Protein AF-A0A3B9ALR1-F1 (afdb_monomer_lite)

Secondary structure (DSSP, 8-state):
-EEEEEEESSTTTTS---HHHHHHHHHHHHHHHHHHHHHHHHS-----SPPPHHHHHHT-EEEEEEETTTEEEEEEE--GGGT-TTPPPPGGGHHHHHHGGG--HHHHHHHHHHHHH-TTT--S---HHHHHHHHHGGGG--STT-EEEEE-TTSS--EEEETTHHHHHHHHHHHSPPPPP--

pLDDT: mean 86.21, std 11.39, range [39.28, 97.31]

Foldseek 3Di:
DKKKKFKPPDPCQFFDDDPVLVVLLLVLLLLLLQLLVCCLFPVGSDDDDDDDPLSVLQSDKDFPGIDHPGTMTMIDHDQCLVRVVPDHGDPVNVVSVVCRRRDGSNNSNQVLLVLLLCVVPNDSSDALSSLVSNLSSLVSDPDQSIKIWMDDPPPDPIDIDGNVSSVSSVVVSVVGDHDDDDD

Sequence (183 aa):
MEYEIKLSGTPFDDGSVDLDQLEVIAQHLHNIARGALQMRMFGSSYKRGRETEQIARALKIRLRGLSPGSTILHLECQPFRETLRNVQGSLFQQAILEKLPEETPVSLVMESFHDALNPEQSGELLDKYLLKDLQSFKKALVNEAQTIQFSNRGSLPDLQLRLSDFNRLKNIEEQTPNPQPVV

Radius of gyration: 16.26 Å; chains: 1; bounding box: 38×32×43 Å

Structure (mmCIF, N/CA/C/O backbone):
data_AF-A0A3B9ALR1-F1
#
_entry.id   AF-A0A3B9ALR1-F1
#
loop_
_atom_site.group_PDB
_atom_site.id
_atom_site.type_symbol
_atom_site.label_atom_id
_atom_site.label_alt_id
_atom_site.label_comp_id
_atom_site.label_asym_id
_atom_site.label_entity_id
_atom_site.label_seq_id
_atom_site.pdbx_PDB_ins_code
_atom_site.Cartn_x
_atom_site.Cartn_y
_atom_site.Cartn_z
_atom_site.occupancy
_atom_site.B_iso_or_equiv
_atom_site.auth_seq_id
_atom_site.auth_comp_id
_atom_site.auth_asym_id
_atom_site.auth_atom_id
_atom_site.pdbx_PDB_model_num
ATOM 1 N N . MET A 1 1 ? -5.159 -13.057 -6.418 1.00 91.19 1 MET A N 1
ATOM 2 C CA . MET A 1 1 ? -4.474 -13.201 -5.120 1.00 91.19 1 MET A CA 1
ATOM 3 C C . MET A 1 1 ? -5.291 -12.478 -4.072 1.00 91.19 1 MET A C 1
ATOM 5 O O . MET A 1 1 ? -5.927 -11.484 -4.413 1.00 91.19 1 MET A O 1
ATOM 9 N N . GLU A 1 2 ? -5.302 -12.998 -2.850 1.00 93.88 2 GLU A N 1
ATOM 10 C CA . GLU A 1 2 ? -6.130 -12.502 -1.748 1.00 93.88 2 GLU A CA 1
ATOM 11 C C . GLU A 1 2 ? -5.235 -11.937 -0.653 1.00 93.88 2 GLU A C 1
ATOM 13 O O . GLU A 1 2 ? -4.248 -12.561 -0.290 1.00 93.88 2 GLU A O 1
ATOM 18 N N . TYR A 1 3 ? -5.580 -10.767 -0.136 1.00 96.06 3 TYR A N 1
ATOM 19 C CA . TYR A 1 3 ? -4.840 -10.089 0.921 1.00 96.06 3 TYR A CA 1
ATOM 20 C C . TYR A 1 3 ? -5.812 -9.656 2.008 1.00 96.06 3 TYR A C 1
ATOM 22 O O . TYR A 1 3 ? -6.987 -9.413 1.736 1.00 96.06 3 TYR A O 1
ATOM 30 N N . GLU A 1 4 ? -5.312 -9.500 3.223 1.00 95.00 4 GLU A N 1
ATOM 31 C CA . GLU A 1 4 ? -6.080 -8.956 4.335 1.00 95.00 4 GLU A CA 1
ATOM 32 C C . GLU A 1 4 ? -5.394 -7.691 4.845 1.00 95.00 4 GLU A C 1
ATOM 34 O O . GLU A 1 4 ? -4.176 -7.664 5.032 1.00 95.00 4 GLU A O 1
ATOM 39 N N . ILE A 1 5 ? -6.183 -6.636 5.061 1.00 94.44 5 ILE A N 1
ATOM 40 C CA . ILE A 1 5 ? -5.761 -5.472 5.839 1.00 94.44 5 ILE A CA 1
ATOM 41 C C . ILE A 1 5 ? -6.545 -5.478 7.137 1.00 94.44 5 ILE A C 1
ATOM 43 O O . ILE A 1 5 ? -7.747 -5.224 7.142 1.00 94.44 5 ILE A O 1
ATOM 47 N N . LYS A 1 6 ? -5.861 -5.739 8.242 1.00 93.44 6 LYS A N 1
ATOM 48 C CA . LYS A 1 6 ? -6.431 -5.654 9.577 1.00 93.44 6 LYS A CA 1
ATOM 49 C C . LYS A 1 6 ? -6.171 -4.268 10.153 1.00 93.44 6 LYS A C 1
ATOM 51 O O . LYS A 1 6 ? -5.022 -3.857 10.314 1.00 93.44 6 LYS A O 1
ATOM 56 N N . LEU A 1 7 ? -7.245 -3.561 10.473 1.00 92.06 7 LEU A N 1
ATOM 57 C CA . LEU A 1 7 ? -7.225 -2.336 11.259 1.00 92.06 7 LEU A CA 1
ATOM 58 C C . LEU A 1 7 ? -7.470 -2.731 12.717 1.00 92.06 7 LEU A C 1
ATOM 60 O O . LEU A 1 7 ? -8.384 -3.498 13.006 1.00 92.06 7 LEU A O 1
ATOM 64 N N . SER A 1 8 ? -6.639 -2.255 13.639 1.00 90.69 8 SER A N 1
ATOM 65 C CA . SER A 1 8 ? -6.798 -2.531 15.075 1.00 90.69 8 SER A CA 1
ATOM 66 C C . SER A 1 8 ? -6.481 -1.288 15.887 1.00 90.69 8 SER A C 1
ATOM 68 O O . SER A 1 8 ? -5.698 -0.456 15.434 1.00 90.69 8 SER A O 1
ATOM 70 N N . GLY A 1 9 ? -7.070 -1.155 17.078 1.00 84.75 9 GLY A N 1
ATOM 71 C CA . GLY A 1 9 ? -6.924 0.050 17.909 1.00 84.75 9 GLY A CA 1
ATOM 72 C C . GLY A 1 9 ? -7.762 1.241 17.420 1.00 84.75 9 GLY A C 1
ATOM 73 O O . GLY A 1 9 ? -7.477 2.393 17.749 1.00 84.75 9 GLY A O 1
ATOM 74 N N . THR A 1 10 ? -8.791 0.978 16.610 1.00 74.38 10 THR A N 1
ATOM 75 C CA . THR A 1 10 ? -9.839 1.948 16.271 1.00 74.38 10 THR A CA 1
ATOM 76 C C . THR A 1 10 ? -10.929 1.948 17.355 1.00 74.38 10 THR A C 1
ATOM 78 O O . THR A 1 10 ? -11.114 0.942 18.041 1.00 74.38 10 THR A O 1
ATOM 81 N N . PRO A 1 11 ? -11.699 3.044 17.511 1.00 66.94 11 PRO A N 1
ATOM 82 C CA . PRO A 1 11 ? -12.899 3.044 18.357 1.00 66.94 11 PRO A CA 1
ATOM 83 C C . PRO A 1 11 ? -13.972 2.043 17.889 1.00 66.94 11 PRO A C 1
ATOM 85 O O . PRO A 1 11 ? -14.842 1.670 18.670 1.00 66.94 11 PRO A O 1
ATOM 88 N N . PHE A 1 12 ? -13.894 1.622 16.623 1.00 64.62 12 PHE A N 1
ATOM 89 C CA . PHE A 1 12 ? -14.837 0.752 15.922 1.00 64.62 12 PHE A CA 1
ATOM 90 C C . PHE A 1 12 ? -14.148 -0.546 15.484 1.00 64.62 12 PHE A C 1
ATOM 92 O O . PHE A 1 12 ? -14.078 -0.856 14.300 1.00 64.62 12 PHE A O 1
ATOM 99 N N . ASP A 1 13 ? -13.580 -1.296 16.431 1.00 72.75 13 ASP A N 1
ATOM 100 C CA . ASP A 1 13 ? -12.995 -2.619 16.151 1.00 72.75 13 ASP A CA 1
ATOM 101 C C . ASP A 1 13 ? -14.082 -3.715 16.075 1.00 72.75 13 ASP A C 1
ATOM 103 O O . ASP A 1 13 ? -13.951 -4.814 16.610 1.00 72.75 13 ASP A O 1
ATOM 107 N N . ASP A 1 14 ? -15.214 -3.379 15.458 1.00 80.44 14 ASP A N 1
ATOM 108 C CA . ASP A 1 14 ? -16.439 -4.179 15.388 1.00 80.44 14 ASP A CA 1
ATOM 109 C C . ASP A 1 14 ? -16.680 -4.783 13.993 1.00 80.44 14 ASP A C 1
ATOM 111 O O . ASP A 1 14 ? -17.697 -5.436 13.757 1.00 80.44 14 ASP A O 1
ATOM 115 N N . GLY A 1 15 ? -15.725 -4.610 13.074 1.00 81.88 15 GLY A N 1
ATOM 116 C CA . GLY A 1 15 ? -15.845 -5.031 11.679 1.00 81.88 15 GLY A CA 1
ATOM 117 C C . GLY A 1 15 ? -16.350 -3.939 10.735 1.00 81.88 15 GLY A C 1
ATOM 118 O O . GLY A 1 15 ? -16.482 -4.203 9.538 1.00 81.88 15 GLY A O 1
ATOM 119 N N . SER A 1 16 ? -16.622 -2.730 11.234 1.00 85.88 16 SER A N 1
ATOM 120 C CA . SER A 1 16 ? -16.966 -1.569 10.413 1.00 85.88 16 SER A CA 1
ATOM 121 C C . SER A 1 16 ? -15.743 -0.699 10.097 1.00 85.88 16 SER A C 1
ATOM 123 O O . SER A 1 16 ? -14.754 -0.672 10.831 1.00 85.88 16 SER A O 1
ATOM 125 N N . VAL A 1 17 ? -15.791 0.008 8.966 1.00 88.19 17 VAL A N 1
ATOM 126 C CA . VAL A 1 17 ? -14.781 0.997 8.572 1.00 88.19 17 VAL A CA 1
ATOM 127 C C . VAL A 1 17 ? -15.491 2.261 8.115 1.00 88.19 17 VAL A C 1
ATOM 129 O O . VAL A 1 17 ? -16.486 2.190 7.391 1.00 88.19 17 VAL A O 1
ATOM 132 N N . ASP A 1 18 ? -14.979 3.408 8.544 1.00 89.44 18 ASP A N 1
ATOM 133 C CA . ASP A 1 18 ? -15.445 4.694 8.047 1.00 89.44 18 ASP A CA 1
ATOM 134 C C . ASP A 1 18 ? -15.111 4.843 6.550 1.00 89.44 18 ASP A C 1
ATOM 136 O O . ASP A 1 18 ? -14.047 4.413 6.092 1.00 89.44 18 ASP A O 1
ATOM 140 N N . LEU A 1 19 ? -16.030 5.417 5.768 1.00 92.69 19 LEU A N 1
ATOM 141 C CA . LEU A 1 19 ? -15.852 5.526 4.318 1.00 92.69 19 LEU A CA 1
ATOM 142 C C . LEU A 1 19 ? -14.718 6.481 3.939 1.00 92.69 19 LEU A C 1
ATOM 144 O O . LEU A 1 19 ? -13.997 6.180 2.987 1.00 92.69 19 LEU A O 1
ATOM 148 N N . ASP A 1 20 ? -14.509 7.561 4.693 1.00 93.25 20 ASP A N 1
ATOM 149 C CA . ASP A 1 20 ? -13.407 8.494 4.448 1.00 93.25 20 ASP A CA 1
ATOM 150 C C . ASP A 1 20 ? -12.073 7.799 4.755 1.00 93.25 20 ASP A C 1
ATOM 152 O O . ASP A 1 20 ? -11.107 7.901 3.995 1.00 93.25 20 ASP A O 1
ATOM 156 N N . GLN A 1 21 ? -12.017 7.000 5.828 1.00 91.75 21 GLN A N 1
ATOM 157 C CA . GLN A 1 21 ? -10.837 6.181 6.122 1.00 91.75 21 GLN A CA 1
ATOM 158 C C . GLN A 1 21 ? -10.565 5.150 5.015 1.00 91.75 21 GLN A C 1
ATOM 160 O O . GLN A 1 21 ? -9.414 4.970 4.605 1.00 91.75 21 GLN A O 1
ATOM 165 N N . LEU A 1 22 ? -11.607 4.479 4.517 1.00 93.56 22 LEU A N 1
ATOM 166 C CA . LEU A 1 22 ? -11.486 3.517 3.424 1.00 93.56 22 LEU A CA 1
ATOM 167 C C . LEU A 1 22 ? -10.995 4.186 2.133 1.00 93.56 22 LEU A C 1
ATOM 169 O O . LEU A 1 22 ? -10.135 3.622 1.452 1.00 93.56 22 LEU A O 1
ATOM 173 N N . GLU A 1 23 ? -11.496 5.381 1.811 1.00 96.00 23 GLU A N 1
ATOM 174 C CA . GLU A 1 23 ? -11.036 6.178 0.671 1.00 96.00 23 GLU A CA 1
ATOM 175 C C . GLU A 1 23 ? -9.546 6.506 0.798 1.00 96.00 23 GLU A C 1
ATOM 177 O O . GLU A 1 23 ? -8.777 6.256 -0.134 1.00 96.00 23 GLU A O 1
ATOM 182 N N . VAL A 1 24 ? -9.114 6.998 1.963 1.00 96.06 24 VAL A N 1
ATOM 183 C CA . VAL A 1 24 ? -7.707 7.330 2.232 1.00 96.06 24 VAL A CA 1
ATOM 184 C C . VAL A 1 24 ? -6.813 6.101 2.057 1.00 96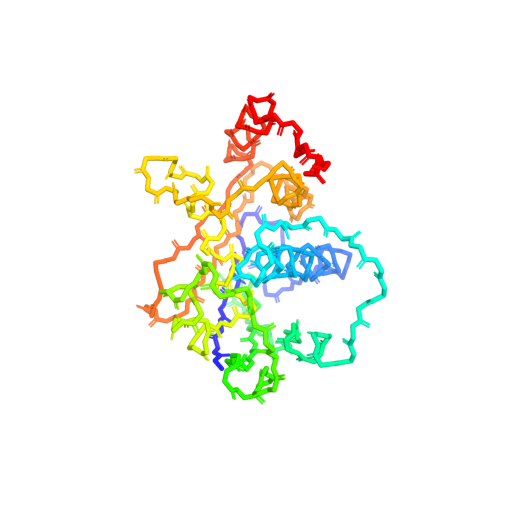.06 24 VAL A C 1
ATOM 186 O O . VAL A 1 24 ? -5.792 6.179 1.367 1.00 96.06 24 VAL A O 1
ATOM 189 N N . ILE A 1 25 ? -7.204 4.952 2.622 1.00 96.00 25 ILE A N 1
ATOM 190 C CA . ILE A 1 25 ? -6.476 3.687 2.446 1.00 96.00 25 ILE A CA 1
ATOM 191 C C . ILE A 1 25 ? -6.393 3.342 0.956 1.00 96.00 25 ILE A C 1
ATOM 193 O O . ILE A 1 25 ? -5.295 3.171 0.426 1.00 96.00 25 ILE A O 1
ATOM 197 N N . ALA A 1 26 ? -7.528 3.284 0.257 1.00 96.69 26 ALA A N 1
ATOM 198 C CA . ALA A 1 26 ? -7.582 2.900 -1.151 1.00 96.69 26 ALA A CA 1
ATOM 199 C C . ALA A 1 26 ? -6.722 3.816 -2.038 1.00 96.69 26 ALA A C 1
ATOM 201 O O . ALA A 1 26 ? -5.957 3.335 -2.881 1.00 96.69 26 ALA A O 1
ATOM 202 N N . GLN A 1 27 ? -6.798 5.128 -1.815 1.00 96.50 27 GLN A N 1
ATOM 203 C CA . GLN A 1 27 ? -6.062 6.124 -2.582 1.00 96.50 27 GLN A CA 1
ATOM 204 C C . GLN A 1 27 ? -4.549 5.997 -2.384 1.00 96.50 27 GLN A C 1
ATOM 206 O O . GLN A 1 27 ? -3.793 6.064 -3.361 1.00 96.50 27 GLN A O 1
ATOM 211 N N . HIS A 1 28 ? -4.086 5.803 -1.146 1.00 96.88 28 HIS A N 1
ATOM 212 C CA . HIS A 1 28 ? -2.657 5.658 -0.886 1.00 96.88 28 HIS A CA 1
ATOM 213 C C . HIS A 1 28 ? -2.112 4.302 -1.344 1.00 96.88 28 HIS A C 1
ATOM 215 O O . HIS A 1 28 ? -1.026 4.281 -1.919 1.00 96.88 28 HIS A O 1
ATOM 221 N N . LEU A 1 29 ? -2.866 3.203 -1.203 1.00 97.31 29 LEU A N 1
ATOM 222 C CA . LEU A 1 29 ? -2.477 1.907 -1.777 1.00 97.31 29 LEU A CA 1
ATOM 223 C C . LEU A 1 29 ? -2.261 2.009 -3.284 1.00 97.31 29 LEU A C 1
ATOM 225 O O . LEU A 1 29 ? -1.234 1.565 -3.791 1.00 97.31 29 LEU A O 1
ATOM 229 N N . HIS A 1 30 ? -3.200 2.637 -3.994 1.00 96.31 30 HIS A N 1
ATOM 230 C CA . HIS A 1 30 ? -3.080 2.829 -5.433 1.00 96.31 30 HIS A CA 1
ATOM 231 C C . HIS A 1 30 ? -1.848 3.674 -5.797 1.00 96.31 30 HIS A C 1
ATOM 233 O O . HIS A 1 30 ? -1.089 3.300 -6.690 1.00 96.31 30 HIS A O 1
ATOM 239 N N . ASN A 1 31 ? -1.614 4.785 -5.089 1.00 95.81 31 ASN A N 1
ATOM 240 C CA . ASN A 1 31 ? -0.474 5.668 -5.353 1.00 95.81 31 ASN A CA 1
ATOM 241 C C . ASN A 1 31 ? 0.871 4.969 -5.129 1.00 95.81 31 ASN A C 1
ATOM 243 O O . ASN A 1 31 ? 1.743 5.051 -5.993 1.00 95.81 31 ASN A O 1
ATOM 247 N N . ILE A 1 32 ? 1.013 4.247 -4.016 1.00 97.19 32 ILE A N 1
ATOM 248 C CA . ILE A 1 32 ? 2.235 3.509 -3.683 1.00 97.19 32 ILE A CA 1
ATOM 249 C C . ILE A 1 32 ? 2.457 2.378 -4.688 1.00 97.19 32 ILE A C 1
ATOM 251 O O . ILE A 1 32 ? 3.535 2.294 -5.267 1.00 97.19 32 ILE A O 1
ATOM 255 N N . ALA A 1 33 ? 1.436 1.555 -4.958 1.00 96.56 33 ALA A N 1
ATOM 256 C CA . ALA A 1 33 ? 1.531 0.464 -5.928 1.00 96.56 33 ALA A CA 1
ATOM 257 C C . ALA A 1 33 ? 1.958 0.976 -7.310 1.00 96.56 33 ALA A C 1
ATOM 259 O O . ALA A 1 33 ? 2.808 0.385 -7.975 1.00 96.56 33 ALA A O 1
ATOM 260 N N . ARG A 1 34 ? 1.399 2.114 -7.732 1.00 94.38 34 ARG A N 1
ATOM 261 C CA . ARG A 1 34 ? 1.763 2.768 -8.987 1.00 94.38 34 ARG A CA 1
ATOM 262 C C . ARG A 1 34 ? 3.208 3.251 -8.991 1.00 94.38 34 ARG A C 1
ATOM 264 O O . ARG A 1 34 ? 3.914 2.993 -9.962 1.00 94.38 34 ARG A O 1
ATOM 271 N N . GLY A 1 35 ? 3.631 3.963 -7.947 1.00 94.00 35 GLY A N 1
ATOM 272 C CA . GLY A 1 35 ? 4.998 4.465 -7.827 1.00 94.00 35 GLY A CA 1
ATOM 273 C C . GLY A 1 35 ? 6.016 3.324 -7.829 1.00 94.00 35 GLY A C 1
ATOM 274 O O . GLY A 1 35 ? 6.979 3.360 -8.589 1.00 94.00 35 GLY A O 1
ATOM 275 N N . ALA A 1 36 ? 5.745 2.265 -7.068 1.00 94.19 36 ALA A N 1
ATOM 276 C CA . ALA A 1 36 ? 6.562 1.058 -7.012 1.00 94.19 36 ALA A CA 1
ATOM 277 C C . ALA A 1 36 ? 6.643 0.329 -8.365 1.00 94.19 36 ALA A C 1
ATOM 279 O O . ALA A 1 36 ? 7.721 -0.122 -8.759 1.00 94.19 36 ALA A O 1
ATOM 280 N N . LEU A 1 37 ? 5.531 0.253 -9.105 1.00 92.75 37 LEU A N 1
ATOM 281 C CA . LEU A 1 37 ? 5.502 -0.328 -10.449 1.00 92.75 37 LEU A CA 1
ATOM 282 C C . LEU A 1 37 ? 6.332 0.504 -11.436 1.00 92.75 37 LEU A C 1
ATOM 284 O O . LEU A 1 37 ? 7.124 -0.044 -12.198 1.00 92.75 37 LEU A O 1
ATOM 288 N N . GLN A 1 38 ? 6.183 1.832 -11.411 1.00 89.94 38 GLN A N 1
ATOM 289 C CA . GLN A 1 38 ? 6.976 2.735 -12.251 1.00 89.94 38 GLN A CA 1
ATOM 290 C C . GLN A 1 38 ? 8.468 2.620 -11.941 1.00 89.94 38 GLN A C 1
ATOM 292 O O . GLN A 1 38 ? 9.280 2.559 -12.862 1.00 89.94 38 GLN A O 1
ATOM 297 N N . MET A 1 39 ? 8.816 2.499 -10.662 1.00 89.19 39 MET A N 1
ATOM 298 C CA . MET A 1 39 ? 10.191 2.337 -10.214 1.00 89.19 39 MET A CA 1
ATOM 299 C C . MET A 1 39 ? 10.827 1.051 -10.772 1.00 89.19 39 MET A C 1
ATOM 301 O O . MET A 1 39 ? 11.910 1.114 -11.352 1.00 89.19 39 MET A O 1
ATOM 305 N N . ARG A 1 40 ? 10.103 -0.079 -10.724 1.00 87.50 40 ARG A N 1
ATOM 306 C CA . ARG A 1 40 ? 10.518 -1.380 -11.298 1.00 87.50 40 ARG A CA 1
ATOM 307 C C . ARG A 1 40 ? 10.553 -1.417 -12.829 1.00 87.50 40 ARG A C 1
ATOM 309 O O . ARG A 1 40 ? 11.252 -2.231 -13.419 1.00 87.50 40 ARG A O 1
ATOM 316 N N . MET A 1 41 ? 9.749 -0.595 -13.498 1.00 84.81 41 MET A N 1
ATOM 317 C CA . MET A 1 41 ? 9.693 -0.591 -14.962 1.00 84.81 41 MET A CA 1
ATOM 318 C C . MET A 1 41 ? 10.657 0.410 -15.598 1.00 84.81 41 MET A C 1
ATOM 320 O O . MET A 1 41 ? 11.189 0.149 -16.677 1.00 84.81 41 MET A O 1
ATOM 324 N N . PHE A 1 42 ? 10.850 1.564 -14.962 1.00 84.19 42 PHE A N 1
ATOM 325 C CA . PHE A 1 42 ? 11.482 2.735 -15.570 1.00 84.19 42 PHE A CA 1
ATOM 326 C C . PHE A 1 42 ? 12.612 3.338 -14.735 1.00 84.19 42 PHE A C 1
ATOM 328 O O . PHE A 1 42 ? 13.257 4.273 -15.201 1.00 84.19 42 PHE A O 1
ATOM 335 N N . GLY A 1 43 ? 12.866 2.843 -13.521 1.00 85.38 43 GLY A N 1
ATOM 336 C CA . GLY A 1 43 ? 13.917 3.392 -12.664 1.00 85.38 43 GLY A CA 1
ATOM 337 C C . GLY A 1 43 ? 13.556 4.714 -11.978 1.00 85.38 43 GLY A C 1
ATOM 338 O O . GLY A 1 43 ? 14.432 5.362 -11.418 1.00 85.38 43 GLY A O 1
ATOM 339 N N . SER A 1 44 ? 12.291 5.138 -12.019 1.00 86.69 44 SER A N 1
ATOM 340 C CA . SER A 1 44 ? 11.788 6.250 -11.207 1.00 86.69 44 SER A CA 1
ATOM 341 C C . SER A 1 44 ? 10.304 6.063 -10.911 1.00 86.69 44 SER A C 1
ATOM 343 O O . SER A 1 44 ? 9.544 5.650 -11.786 1.00 86.69 44 SER A O 1
ATOM 345 N N . SER A 1 45 ? 9.879 6.418 -9.698 1.00 89.00 45 SER A N 1
ATOM 346 C CA . SER A 1 45 ? 8.463 6.490 -9.324 1.00 89.00 45 SER A CA 1
ATOM 347 C C . SER A 1 45 ? 7.805 7.815 -9.743 1.00 89.00 45 SER A C 1
ATOM 349 O O . SER A 1 45 ? 6.614 8.046 -9.506 1.00 89.00 45 SER A O 1
ATOM 351 N N . TYR A 1 46 ? 8.580 8.715 -10.363 1.00 83.19 46 TYR A N 1
ATOM 352 C CA . TYR A 1 46 ? 8.085 10.002 -10.813 1.00 83.19 46 TYR A CA 1
ATOM 353 C C . TYR A 1 46 ? 7.032 9.853 -11.916 1.00 83.19 46 TYR A C 1
ATOM 355 O O . TYR A 1 46 ? 7.236 9.257 -12.977 1.00 83.19 46 TYR A O 1
ATOM 363 N N . LYS A 1 47 ? 5.894 10.504 -11.680 1.00 73.31 47 LYS A N 1
ATOM 364 C CA . LYS A 1 47 ? 4.722 10.479 -12.550 1.00 73.31 47 LYS A CA 1
ATOM 365 C C . LYS A 1 47 ? 4.939 11.433 -13.727 1.00 73.31 47 LYS A C 1
ATOM 367 O O . LYS A 1 47 ? 4.799 12.644 -13.573 1.00 73.31 47 LYS A O 1
ATOM 372 N N . ARG A 1 48 ? 5.211 10.905 -14.925 1.00 65.62 48 ARG A N 1
ATOM 373 C CA . ARG A 1 48 ? 5.188 11.694 -16.169 1.00 65.62 48 ARG A CA 1
ATOM 374 C C . ARG A 1 48 ? 4.057 11.224 -17.087 1.00 65.62 48 ARG A C 1
ATOM 376 O O . ARG A 1 48 ? 4.015 10.066 -17.484 1.00 65.62 48 ARG A O 1
ATOM 383 N N . GLY A 1 49 ? 3.154 12.138 -17.441 1.00 72.50 49 GLY A N 1
ATOM 384 C CA . GLY A 1 49 ? 2.066 11.879 -18.390 1.00 72.50 49 GLY A CA 1
ATOM 385 C C . GLY A 1 49 ? 0.848 11.142 -17.815 1.00 72.50 49 GLY A C 1
ATOM 386 O O . GLY A 1 49 ? 0.733 10.906 -16.610 1.00 72.50 49 GLY A O 1
ATOM 387 N N . ARG A 1 50 ? -0.103 10.822 -18.702 1.00 75.56 50 ARG A N 1
ATOM 388 C CA . ARG A 1 50 ? -1.353 10.131 -18.356 1.00 75.56 50 ARG A CA 1
ATOM 389 C C . ARG A 1 50 ? -1.103 8.635 -18.188 1.00 75.56 50 ARG A C 1
ATOM 391 O O . ARG A 1 50 ? -0.362 8.028 -18.952 1.00 75.56 50 ARG A O 1
ATOM 398 N N . GLU A 1 51 ? -1.768 8.046 -17.204 1.00 81.81 51 GLU A N 1
ATOM 399 C CA . GLU A 1 51 ? -1.791 6.597 -17.024 1.00 81.81 51 GLU A CA 1
ATOM 400 C C . GLU A 1 51 ? -2.442 5.906 -18.224 1.00 81.81 51 GLU A C 1
ATOM 402 O O . GLU A 1 51 ? -3.517 6.314 -18.673 1.00 81.81 51 GLU A O 1
ATOM 407 N N . THR A 1 52 ? -1.800 4.860 -18.741 1.00 85.62 52 THR A N 1
ATOM 408 C CA . THR A 1 52 ? -2.404 4.032 -19.785 1.00 85.62 52 THR A CA 1
ATOM 409 C C . THR A 1 52 ? -3.473 3.130 -19.177 1.00 85.62 52 THR A C 1
ATOM 411 O O . THR A 1 52 ? -3.391 2.737 -18.013 1.00 85.62 52 THR A O 1
ATOM 414 N N . GLU A 1 53 ? -4.471 2.747 -19.973 1.00 86.38 53 GLU A N 1
ATOM 415 C CA . GLU A 1 53 ? -5.528 1.838 -19.517 1.00 86.38 53 GLU A CA 1
ATOM 416 C C . GLU A 1 53 ? -4.965 0.496 -19.021 1.00 86.38 53 GLU A C 1
ATOM 418 O O . GLU A 1 53 ? -5.478 -0.086 -18.066 1.00 86.38 53 GLU A O 1
ATOM 423 N N . GLN A 1 54 ? -3.870 0.026 -19.624 1.00 86.38 54 GLN A N 1
ATOM 424 C CA . GLN A 1 54 ? -3.205 -1.207 -19.218 1.00 86.38 54 GLN A CA 1
ATOM 425 C C . GLN A 1 54 ? -2.595 -1.105 -17.814 1.00 86.38 54 GLN A C 1
ATOM 427 O O . GLN A 1 54 ? -2.813 -2.002 -17.001 1.00 86.38 54 GLN A O 1
ATOM 432 N N . ILE A 1 55 ? -1.893 -0.009 -17.507 1.00 88.50 55 ILE A N 1
ATOM 433 C CA . ILE A 1 55 ? -1.336 0.235 -16.167 1.00 88.50 55 ILE A CA 1
ATOM 434 C C . ILE A 1 55 ? -2.470 0.410 -15.150 1.00 88.50 55 ILE A C 1
ATOM 436 O O . ILE A 1 55 ? -2.472 -0.258 -14.117 1.00 88.50 55 ILE A O 1
ATOM 440 N N . ALA A 1 56 ? -3.500 1.190 -15.491 1.00 90.50 56 ALA A N 1
ATOM 441 C CA . ALA A 1 56 ? -4.673 1.363 -14.636 1.00 90.50 56 ALA A CA 1
ATOM 442 C C . ALA A 1 56 ? -5.383 0.029 -14.346 1.00 90.50 56 ALA A C 1
ATOM 444 O O . ALA A 1 56 ? -5.844 -0.212 -13.232 1.00 90.50 56 ALA A O 1
ATOM 445 N N . ARG A 1 57 ? -5.468 -0.871 -15.336 1.00 91.38 57 ARG A N 1
ATOM 446 C CA . ARG A 1 57 ? -6.021 -2.222 -15.166 1.00 91.38 57 ARG A CA 1
ATOM 447 C C . ARG A 1 57 ? -5.140 -3.092 -14.273 1.00 91.38 57 ARG A C 1
ATOM 449 O O . ARG A 1 57 ? -5.687 -3.833 -13.458 1.00 91.38 57 ARG A O 1
ATOM 456 N N . ALA A 1 58 ? -3.824 -3.019 -14.440 1.00 92.62 58 ALA A N 1
ATOM 457 C CA . ALA A 1 58 ? -2.866 -3.775 -13.646 1.00 92.62 58 ALA A CA 1
ATOM 458 C C . ALA A 1 58 ? -2.887 -3.381 -12.169 1.00 92.62 58 ALA A C 1
ATOM 460 O O . ALA A 1 58 ? -2.768 -4.245 -11.311 1.00 92.62 58 ALA A O 1
ATOM 461 N N . LEU A 1 59 ? -3.133 -2.105 -11.873 1.00 95.06 59 LEU A N 1
ATOM 462 C CA . LEU A 1 59 ? -3.183 -1.558 -10.516 1.00 95.06 59 LEU A CA 1
ATOM 463 C C . LEU A 1 59 ? -4.552 -1.698 -9.828 1.00 95.06 59 LEU A C 1
ATOM 465 O O . LEU A 1 59 ? -4.770 -1.114 -8.765 1.00 95.06 59 LEU A O 1
ATOM 469 N N . LYS A 1 60 ? -5.496 -2.455 -10.406 1.00 95.88 60 LYS A N 1
ATOM 470 C CA . LYS A 1 60 ? -6.814 -2.666 -9.791 1.00 95.88 60 LYS A CA 1
ATOM 471 C C . LYS A 1 60 ? -6.709 -3.552 -8.550 1.00 95.88 60 LYS A C 1
ATOM 473 O O . LYS A 1 60 ? -6.365 -4.730 -8.640 1.00 95.88 60 LYS A O 1
ATOM 478 N N . ILE A 1 61 ? -7.128 -2.992 -7.420 1.00 97.00 61 ILE A N 1
ATOM 479 C CA . ILE A 1 61 ? -7.338 -3.681 -6.145 1.00 97.00 61 ILE A CA 1
ATOM 480 C C . ILE A 1 61 ? -8.836 -3.612 -5.835 1.00 97.00 61 ILE A C 1
ATOM 482 O O . ILE A 1 61 ? -9.457 -2.562 -5.999 1.00 97.00 61 ILE A O 1
ATOM 486 N N . ARG A 1 62 ? -9.440 -4.734 -5.444 1.00 96.25 62 ARG A N 1
ATOM 487 C CA . ARG A 1 62 ? -10.873 -4.834 -5.142 1.00 96.25 62 ARG A CA 1
ATOM 488 C C . ARG A 1 62 ? -11.077 -5.186 -3.680 1.00 96.25 62 ARG A C 1
ATOM 490 O O . ARG A 1 62 ? -10.487 -6.149 -3.208 1.00 96.25 62 ARG A O 1
ATOM 497 N N . LEU A 1 63 ? -11.963 -4.465 -3.002 1.00 95.31 63 LEU A N 1
ATOM 498 C CA . LEU A 1 63 ? -12.495 -4.881 -1.708 1.00 95.31 63 LEU A CA 1
ATOM 499 C C . LEU A 1 63 ? -13.551 -5.973 -1.937 1.00 95.31 63 LEU A C 1
ATOM 501 O O . LEU A 1 63 ? -14.531 -5.753 -2.649 1.00 95.31 63 LEU A O 1
ATOM 505 N N . ARG A 1 64 ? -13.332 -7.158 -1.371 1.00 94.06 64 ARG A N 1
ATOM 506 C CA . ARG A 1 64 ? -14.234 -8.316 -1.448 1.00 94.06 64 ARG A CA 1
ATOM 507 C C . ARG A 1 64 ? -15.215 -8.388 -0.293 1.00 94.06 64 ARG A C 1
ATOM 509 O O . ARG A 1 64 ? -16.328 -8.866 -0.489 1.00 94.06 64 ARG A O 1
ATOM 516 N N . GLY A 1 65 ? -14.815 -7.923 0.882 1.00 91.00 65 GLY A N 1
ATOM 517 C CA . GLY A 1 65 ? -15.660 -7.978 2.061 1.00 91.00 65 GLY A CA 1
ATOM 518 C C . GLY A 1 65 ? -14.982 -7.428 3.303 1.00 91.00 65 GLY A C 1
ATOM 519 O O . GLY A 1 65 ? -13.818 -7.025 3.276 1.00 91.00 65 GLY A O 1
ATOM 520 N N . LEU A 1 66 ? -15.752 -7.446 4.384 1.00 90.56 66 LEU A N 1
ATOM 521 C CA . LEU A 1 66 ? -15.372 -7.033 5.728 1.00 90.56 66 LEU A CA 1
ATOM 522 C C . LE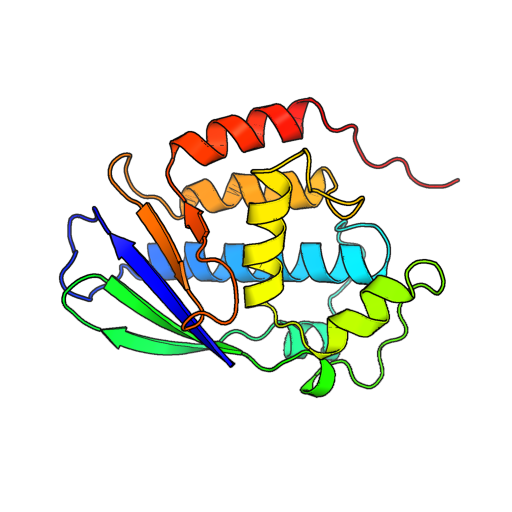U A 1 66 ? -15.638 -8.198 6.686 1.00 90.56 66 LEU A C 1
ATOM 524 O O . LEU A 1 66 ? -16.527 -9.016 6.432 1.00 90.56 66 LEU A O 1
ATOM 528 N N . SER A 1 67 ? -14.883 -8.311 7.773 1.00 86.50 67 SER A N 1
ATOM 529 C CA . SER A 1 67 ? -15.144 -9.313 8.818 1.00 86.50 67 SER A CA 1
ATOM 530 C C . SER A 1 67 ? -15.042 -8.707 10.219 1.00 86.50 67 SER A C 1
ATOM 532 O O . SER A 1 67 ? -14.268 -7.770 10.389 1.00 86.50 67 SER A O 1
ATOM 534 N N . PRO A 1 68 ? -15.820 -9.216 11.199 1.00 74.19 68 PRO A N 1
ATOM 535 C CA . PRO A 1 68 ? -15.814 -8.743 12.587 1.00 74.19 68 PRO A CA 1
ATOM 536 C C . PRO A 1 68 ? -14.685 -9.360 13.436 1.00 74.19 68 PRO A C 1
ATOM 538 O O . PRO A 1 68 ? -14.065 -10.348 13.044 1.00 74.19 68 PRO A O 1
ATOM 541 N N . GLY A 1 69 ? -14.456 -8.808 14.636 1.00 59.28 69 GLY A N 1
ATOM 542 C CA . GLY A 1 69 ? -13.463 -9.284 15.622 1.00 59.28 69 GLY A CA 1
ATOM 543 C C . GLY A 1 69 ? -12.116 -8.552 15.564 1.00 59.28 69 GLY A C 1
ATOM 544 O O . GLY A 1 69 ? -11.389 -8.522 16.551 1.00 59.28 69 GLY A O 1
ATOM 545 N N . SER A 1 70 ? -11.849 -7.937 14.416 1.00 64.75 70 SER A N 1
ATOM 546 C CA . SER A 1 70 ? -11.216 -6.636 14.211 1.00 64.75 70 SER A CA 1
ATOM 547 C C . SER A 1 70 ? -11.680 -6.138 12.841 1.00 64.75 70 SER A C 1
ATOM 549 O O . SER A 1 70 ? -12.159 -6.960 12.059 1.00 64.75 70 SER A O 1
ATOM 551 N N . THR A 1 71 ? -11.538 -4.864 12.483 1.00 87.06 71 THR A N 1
ATOM 552 C CA . THR A 1 71 ? -11.925 -4.436 11.123 1.00 87.06 71 THR A CA 1
ATOM 553 C C . THR A 1 71 ? -10.948 -4.983 10.079 1.00 87.06 71 THR A C 1
ATOM 555 O O . THR A 1 71 ? -9.875 -4.424 9.851 1.00 87.06 71 THR A O 1
ATOM 558 N N . ILE A 1 72 ? -11.316 -6.106 9.452 1.00 91.31 72 ILE A N 1
ATOM 559 C CA . ILE A 1 72 ? -10.517 -6.791 8.426 1.00 91.31 72 ILE A CA 1
ATOM 560 C C . ILE A 1 72 ? -11.095 -6.493 7.045 1.00 91.31 72 ILE A C 1
ATOM 562 O O . ILE A 1 72 ? -12.229 -6.867 6.747 1.00 91.31 72 ILE A O 1
ATOM 566 N N . LEU A 1 73 ? -10.294 -5.857 6.192 1.00 93.38 73 LEU A N 1
ATOM 567 C CA . LEU A 1 73 ? -10.590 -5.619 4.785 1.00 93.38 73 LEU A CA 1
ATOM 568 C C . LEU A 1 73 ? -10.045 -6.786 3.955 1.00 93.38 73 LEU A C 1
ATOM 570 O O . LEU A 1 73 ? -8.832 -6.981 3.877 1.00 93.38 73 LEU A O 1
ATOM 574 N N . HIS A 1 74 ? -10.930 -7.529 3.297 1.00 94.56 74 HIS A N 1
ATOM 575 C CA . HIS A 1 74 ? -10.540 -8.589 2.366 1.00 94.56 74 HIS A CA 1
ATOM 576 C C . HIS A 1 74 ? -10.298 -7.989 0.991 1.00 94.56 74 HIS A C 1
ATOM 578 O O . HIS A 1 74 ? -11.233 -7.495 0.360 1.00 94.56 74 HIS A O 1
ATOM 584 N N . LEU A 1 75 ? -9.061 -8.021 0.514 1.00 96.06 75 LEU A N 1
ATOM 585 C CA . LEU A 1 75 ? -8.668 -7.463 -0.772 1.00 96.06 75 LEU A CA 1
ATOM 586 C C . LEU A 1 75 ? -8.369 -8.558 -1.790 1.00 96.06 75 LEU A C 1
ATOM 588 O O . LEU A 1 75 ? -7.835 -9.615 -1.468 1.00 96.06 75 LEU A O 1
ATOM 592 N N . GLU A 1 76 ? -8.649 -8.269 -3.055 1.00 95.56 76 GLU A N 1
ATOM 593 C CA . GLU A 1 76 ? -8.268 -9.115 -4.176 1.00 95.56 76 GLU A CA 1
ATOM 594 C C . GLU A 1 76 ? -7.658 -8.285 -5.305 1.00 95.56 76 GLU A C 1
ATOM 596 O O . GLU A 1 76 ? -8.179 -7.241 -5.707 1.00 95.56 76 GLU A O 1
ATOM 601 N N . CYS A 1 77 ? -6.570 -8.790 -5.872 1.00 94.94 77 CYS A N 1
ATOM 602 C CA . CYS A 1 77 ? -5.950 -8.250 -7.074 1.00 94.94 77 CYS A CA 1
ATOM 603 C C . CYS A 1 77 ? -5.371 -9.378 -7.937 1.00 94.94 77 CYS A C 1
ATOM 605 O O . CYS A 1 77 ? -5.206 -10.521 -7.497 1.00 94.94 77 CYS A O 1
ATOM 607 N N . GLN A 1 78 ? -5.110 -9.074 -9.205 1.00 94.56 78 GLN A N 1
ATOM 608 C CA . GLN A 1 78 ? -4.527 -10.025 -10.152 1.00 94.56 78 GLN A CA 1
ATOM 609 C C . GLN A 1 78 ? -3.001 -9.861 -10.182 1.00 94.56 78 GLN A C 1
ATOM 611 O O . GLN A 1 78 ? -2.527 -8.732 -10.044 1.00 94.56 78 GLN A O 1
ATOM 616 N N . PRO A 1 79 ? -2.234 -10.947 -10.380 1.00 94.12 79 PRO A N 1
ATOM 617 C CA . PRO A 1 79 ? -0.802 -10.831 -10.621 1.00 94.12 79 PRO A CA 1
ATOM 618 C C . PRO A 1 79 ? -0.521 -10.123 -11.948 1.00 94.12 79 PRO A C 1
ATOM 620 O O . PRO A 1 79 ? -1.350 -10.118 -12.870 1.00 94.12 79 PRO A O 1
ATOM 623 N N . PHE A 1 80 ? 0.660 -9.523 -12.066 1.00 93.62 80 PHE A N 1
ATOM 624 C CA . PHE A 1 80 ? 0.993 -8.717 -13.236 1.00 93.62 80 PHE A CA 1
ATOM 625 C C . PHE A 1 80 ? 1.116 -9.528 -14.525 1.00 93.62 80 PHE A C 1
ATOM 627 O O . PHE A 1 80 ? 0.794 -9.003 -15.589 1.00 93.62 80 PHE A O 1
ATOM 634 N N . ARG A 1 81 ? 1.430 -10.827 -14.472 1.00 91.31 81 ARG A N 1
ATOM 635 C CA . ARG A 1 81 ? 1.376 -11.712 -15.652 1.00 91.31 81 ARG A CA 1
ATOM 636 C C . ARG A 1 81 ? -0.002 -11.764 -16.321 1.00 91.31 81 ARG A C 1
ATOM 638 O O . ARG A 1 81 ? -0.110 -12.042 -17.513 1.00 91.31 81 ARG A O 1
ATOM 645 N N . GLU A 1 82 ? -1.074 -11.476 -15.583 1.00 90.44 82 GLU A N 1
ATOM 646 C CA . GLU A 1 82 ? -2.443 -11.463 -16.116 1.00 90.44 82 GLU A CA 1
ATOM 647 C C . GLU A 1 82 ? -2.851 -10.092 -16.675 1.00 90.44 82 GLU A C 1
ATOM 649 O O . GLU A 1 82 ? -3.861 -9.976 -17.372 1.00 90.44 82 GLU A O 1
ATOM 654 N N . THR A 1 83 ? -2.084 -9.036 -16.383 1.00 87.88 83 THR A N 1
ATOM 655 C CA . THR A 1 83 ? -2.493 -7.646 -16.645 1.00 87.88 83 THR A CA 1
ATOM 656 C C . THR A 1 83 ? -1.476 -6.824 -17.449 1.00 87.88 83 THR A C 1
ATOM 658 O O . THR A 1 83 ? -1.879 -5.959 -18.227 1.00 87.88 83 THR A O 1
ATOM 661 N N . LEU A 1 84 ? -0.179 -7.135 -17.365 1.00 85.19 84 LEU A N 1
ATOM 662 C CA . LEU A 1 84 ? 0.940 -6.416 -17.995 1.00 85.19 84 LEU A CA 1
ATOM 663 C C . LEU A 1 84 ? 1.616 -7.175 -19.155 1.00 85.19 84 LEU A C 1
ATOM 665 O O . LEU A 1 84 ? 2.716 -6.817 -19.557 1.00 85.19 84 LEU A O 1
ATOM 669 N N . ARG A 1 85 ? 0.947 -8.165 -19.764 1.00 70.44 85 ARG A N 1
ATOM 670 C CA . ARG A 1 85 ? 1.509 -9.086 -20.786 1.00 70.44 85 ARG A CA 1
ATOM 671 C C . ARG A 1 85 ? 2.277 -8.453 -21.965 1.00 70.44 85 ARG A C 1
ATOM 673 O O . ARG A 1 85 ? 3.079 -9.140 -22.579 1.00 70.44 85 ARG A O 1
ATOM 680 N N . ASN A 1 86 ? 2.039 -7.179 -22.281 1.00 68.50 86 ASN A N 1
ATOM 681 C CA . ASN A 1 86 ? 2.616 -6.484 -23.444 1.00 68.50 86 ASN A CA 1
ATOM 682 C C . ASN A 1 86 ? 3.459 -5.253 -23.074 1.00 68.50 86 ASN A C 1
ATOM 684 O O . ASN A 1 86 ? 3.738 -4.416 -23.931 1.00 68.50 86 ASN A O 1
ATOM 688 N N . VAL A 1 87 ? 3.809 -5.087 -21.800 1.00 65.88 87 VAL A N 1
ATOM 689 C CA . VAL A 1 87 ? 4.535 -3.902 -21.344 1.00 65.88 87 VAL A CA 1
ATOM 690 C C . VAL A 1 87 ? 6.038 -4.159 -21.410 1.00 65.88 87 VAL A C 1
ATOM 692 O O . VAL A 1 87 ? 6.553 -5.039 -20.729 1.00 65.88 87 VAL A O 1
ATOM 695 N N . GLN A 1 88 ? 6.742 -3.384 -22.237 1.00 64.69 88 GLN A N 1
ATOM 696 C CA . GLN A 1 88 ? 8.204 -3.402 -22.287 1.00 64.69 88 GLN A CA 1
ATOM 697 C C . GLN A 1 88 ? 8.758 -2.582 -21.116 1.00 64.69 88 GLN A C 1
ATOM 699 O O . GLN A 1 88 ? 8.493 -1.384 -21.012 1.00 64.69 88 GLN A O 1
ATOM 704 N N . GLY A 1 89 ? 9.493 -3.240 -20.220 1.00 62.12 89 GLY A N 1
ATOM 705 C CA . GLY A 1 89 ? 10.263 -2.583 -19.166 1.00 62.12 89 GLY A CA 1
ATOM 706 C C . GLY A 1 89 ? 11.646 -2.145 -19.650 1.00 62.12 89 GLY A C 1
ATOM 707 O O . GLY A 1 89 ? 12.081 -2.485 -20.752 1.00 62.12 89 GLY A O 1
ATOM 708 N N . SER A 1 90 ? 12.356 -1.397 -18.811 1.00 62.06 90 SER A N 1
ATOM 709 C CA . SER A 1 90 ? 13.746 -1.022 -19.058 1.00 62.06 90 SER A CA 1
ATOM 710 C C . SER A 1 90 ? 14.655 -2.256 -19.113 1.00 62.06 90 SER A C 1
ATOM 712 O O . SER A 1 90 ? 14.720 -3.035 -18.162 1.00 62.06 90 SER A O 1
ATOM 714 N N . LEU A 1 91 ? 15.425 -2.404 -20.197 1.00 57.69 91 LEU A N 1
ATOM 715 C CA . LEU A 1 91 ? 16.408 -3.488 -20.370 1.00 57.69 91 LEU A CA 1
ATOM 716 C C . LEU A 1 91 ? 17.485 -3.517 -19.271 1.00 57.69 91 LEU A C 1
ATOM 718 O O . LEU A 1 91 ? 18.156 -4.529 -19.102 1.00 57.69 91 LEU A O 1
ATOM 722 N N . PHE A 1 92 ? 17.639 -2.429 -18.517 1.00 60.31 92 PHE A N 1
ATOM 723 C CA . PHE A 1 92 ? 18.622 -2.302 -17.445 1.00 60.31 92 PHE A CA 1
ATOM 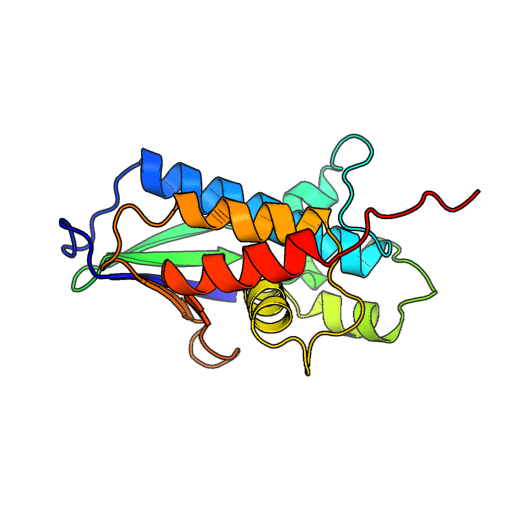724 C C . PHE A 1 92 ? 18.189 -2.960 -16.121 1.00 60.31 92 PHE A C 1
ATOM 726 O O . PHE A 1 92 ? 18.977 -2.989 -15.184 1.00 60.31 92 PHE A O 1
ATOM 733 N N . GLN A 1 93 ? 16.968 -3.508 -16.030 1.00 68.44 93 GLN A N 1
ATOM 734 C CA . GLN A 1 93 ? 16.418 -4.115 -14.806 1.00 68.44 93 GLN A CA 1
ATOM 735 C C . GLN A 1 93 ? 15.896 -5.552 -15.021 1.00 68.44 93 GLN A C 1
ATOM 737 O O . GLN A 1 93 ? 14.857 -5.933 -14.489 1.00 68.44 93 GLN A O 1
ATOM 742 N N . GLN A 1 94 ? 16.602 -6.377 -15.803 1.00 70.44 94 GLN A N 1
ATOM 743 C CA . GLN A 1 94 ? 16.137 -7.724 -16.191 1.00 70.44 94 GLN A CA 1
ATOM 744 C C . GLN A 1 94 ? 15.732 -8.616 -15.006 1.00 70.44 94 GLN A C 1
ATOM 746 O O . GLN A 1 94 ? 14.638 -9.168 -15.022 1.00 70.44 94 GLN A O 1
ATOM 751 N N . ALA A 1 95 ? 16.538 -8.684 -13.941 1.00 74.81 95 ALA A N 1
ATOM 752 C CA . ALA A 1 95 ? 16.225 -9.509 -12.767 1.00 74.81 95 ALA A CA 1
ATOM 753 C C . ALA A 1 95 ? 14.941 -9.071 -12.029 1.00 74.81 95 ALA A C 1
ATOM 755 O O . ALA A 1 95 ? 14.259 -9.889 -11.415 1.00 74.81 95 ALA A O 1
ATOM 756 N N . ILE A 1 96 ? 14.601 -7.779 -12.084 1.00 76.12 96 ILE A N 1
ATOM 757 C CA . ILE A 1 96 ? 13.361 -7.235 -11.511 1.00 76.12 96 ILE A CA 1
ATOM 758 C C . ILE A 1 96 ? 12.183 -7.559 -12.434 1.00 76.12 96 ILE A C 1
ATOM 760 O O . ILE A 1 96 ? 11.135 -8.007 -11.973 1.00 76.12 96 ILE A O 1
ATOM 764 N N . LEU A 1 97 ? 12.371 -7.405 -13.747 1.00 77.06 97 LEU A N 1
ATOM 765 C CA . LEU A 1 97 ? 11.356 -7.731 -14.751 1.00 77.06 97 LEU A CA 1
ATOM 766 C C . LEU A 1 97 ? 11.028 -9.228 -14.817 1.00 77.06 97 LEU A C 1
ATOM 768 O O . LEU A 1 97 ? 9.929 -9.576 -15.233 1.00 77.06 97 LEU A O 1
ATOM 772 N N . GLU A 1 98 ? 11.936 -10.105 -14.389 1.00 82.56 98 GLU A N 1
ATOM 773 C CA . GLU A 1 98 ? 11.673 -11.543 -14.248 1.00 82.56 98 GLU A CA 1
ATOM 774 C C . GLU A 1 98 ? 10.745 -11.866 -13.070 1.00 82.56 98 GLU A C 1
ATOM 776 O O . GLU A 1 98 ? 9.947 -12.798 -13.161 1.00 82.56 98 GLU A O 1
ATOM 781 N N . LYS A 1 99 ? 10.816 -11.096 -11.976 1.00 86.88 99 LYS A N 1
ATOM 782 C CA . LYS A 1 99 ? 9.975 -11.293 -10.780 1.00 86.88 99 LYS A CA 1
ATOM 783 C C . LYS A 1 99 ? 8.620 -10.603 -10.889 1.00 86.88 99 LYS A C 1
ATOM 785 O O . LYS A 1 99 ? 7.620 -11.147 -10.423 1.00 86.88 99 LYS A O 1
ATOM 790 N N . LEU A 1 100 ? 8.581 -9.446 -11.553 1.00 88.94 100 LEU A N 1
ATOM 791 C CA . LEU A 1 100 ? 7.389 -8.610 -11.692 1.00 88.94 100 LEU A CA 1
ATOM 792 C C . LEU A 1 100 ? 6.123 -9.380 -12.126 1.00 88.94 100 LEU A C 1
ATOM 794 O O . LEU A 1 100 ? 5.071 -9.109 -11.559 1.00 88.94 100 LEU A O 1
ATOM 798 N N . PRO A 1 101 ? 6.147 -10.349 -13.065 1.00 90.94 101 PRO A N 1
ATOM 799 C CA . PRO A 1 101 ? 4.946 -11.078 -13.474 1.00 90.94 101 PRO A CA 1
ATOM 800 C C . PRO A 1 101 ? 4.223 -11.812 -12.332 1.00 90.94 101 PRO A C 1
ATOM 802 O O . PRO A 1 101 ? 2.998 -11.960 -12.391 1.00 90.94 101 PRO A O 1
ATOM 805 N N . GLU A 1 102 ? 4.949 -12.250 -11.302 1.00 91.12 102 GLU A N 1
ATOM 806 C CA . GLU A 1 102 ? 4.389 -12.949 -10.138 1.00 91.12 102 GLU A CA 1
ATOM 807 C C . GLU A 1 102 ? 3.965 -11.989 -9.013 1.00 91.12 102 GLU A C 1
ATOM 809 O O . GLU A 1 102 ? 3.213 -12.377 -8.118 1.00 91.12 102 GLU A O 1
ATOM 814 N N . GLU A 1 103 ? 4.385 -10.725 -9.074 1.00 93.25 103 GLU A N 1
ATOM 815 C CA . GLU A 1 103 ? 3.986 -9.683 -8.130 1.00 93.25 103 GLU A CA 1
ATOM 816 C C . GLU A 1 103 ? 2.554 -9.188 -8.401 1.00 93.25 103 GLU A C 1
ATOM 818 O O . GLU A 1 103 ? 1.944 -9.419 -9.454 1.00 93.25 103 GLU A O 1
ATOM 823 N N . THR A 1 104 ? 1.997 -8.482 -7.421 1.00 95.50 104 THR A N 1
ATOM 824 C CA . THR A 1 104 ? 0.685 -7.837 -7.493 1.00 95.50 104 THR A CA 1
ATOM 825 C C . THR A 1 104 ? 0.785 -6.392 -7.005 1.00 95.50 104 THR A C 1
ATOM 827 O O . THR A 1 104 ? 1.723 -6.043 -6.291 1.00 95.50 104 THR A O 1
ATOM 830 N N . PRO A 1 105 ? -0.217 -5.538 -7.272 1.00 96.56 105 PRO A N 1
ATOM 831 C CA . PRO A 1 105 ? -0.238 -4.186 -6.720 1.00 96.56 105 PRO A CA 1
ATOM 832 C C . PRO A 1 105 ? -0.095 -4.138 -5.193 1.00 96.56 105 PRO A C 1
ATOM 834 O O . PRO A 1 105 ? 0.537 -3.227 -4.674 1.00 96.56 105 PRO A O 1
ATOM 837 N N . VAL A 1 106 ? -0.658 -5.112 -4.468 1.00 97.00 106 VAL A N 1
ATOM 838 C CA . VAL A 1 106 ? -0.582 -5.136 -2.999 1.00 97.00 106 VAL A CA 1
ATOM 839 C C . VAL A 1 106 ? 0.780 -5.650 -2.529 1.00 97.00 106 VAL A C 1
ATOM 841 O O . VAL A 1 106 ? 1.312 -5.103 -1.566 1.00 97.00 106 VAL A O 1
ATOM 844 N N . SER A 1 107 ? 1.392 -6.623 -3.223 1.00 95.50 107 SER A N 1
ATOM 845 C CA . SER A 1 107 ? 2.761 -7.048 -2.882 1.00 95.50 107 SER A CA 1
ATOM 846 C C . SER A 1 107 ? 3.754 -5.906 -3.065 1.00 95.50 107 SER A C 1
ATOM 848 O O . SER A 1 107 ? 4.569 -5.681 -2.180 1.00 95.50 107 SER A O 1
ATOM 850 N N . LEU A 1 108 ? 3.605 -5.107 -4.130 1.00 95.31 108 LEU A N 1
ATOM 851 C CA . LEU A 1 108 ? 4.434 -3.921 -4.350 1.00 95.31 108 LEU A CA 1
ATOM 852 C C . LEU A 1 108 ? 4.344 -2.914 -3.203 1.00 95.31 108 LEU A C 1
ATOM 854 O O . LEU A 1 108 ? 5.356 -2.327 -2.826 1.00 95.31 108 LEU A O 1
ATOM 858 N N . VAL A 1 109 ? 3.147 -2.702 -2.645 1.00 97.00 109 VAL A N 1
ATOM 859 C CA . VAL A 1 109 ? 2.969 -1.844 -1.465 1.00 97.00 109 VAL A CA 1
ATOM 860 C C . VAL A 1 109 ? 3.723 -2.425 -0.274 1.00 97.00 109 VAL A C 1
ATOM 862 O O . VAL A 1 109 ? 4.495 -1.708 0.361 1.00 97.00 109 VAL A O 1
ATOM 865 N N . MET A 1 110 ? 3.510 -3.711 0.018 1.00 95.38 110 MET A N 1
ATOM 866 C CA . MET A 1 110 ? 4.133 -4.378 1.164 1.00 95.38 110 MET A CA 1
ATOM 867 C C . MET A 1 110 ? 5.661 -4.346 1.076 1.00 95.38 110 MET A C 1
ATOM 869 O O . MET A 1 110 ? 6.321 -3.973 2.040 1.00 95.38 110 MET A O 1
ATOM 873 N N . GLU A 1 111 ? 6.214 -4.674 -0.089 1.00 93.12 111 GLU A N 1
ATOM 874 C CA . GLU A 1 111 ? 7.653 -4.642 -0.359 1.00 93.12 111 GLU A CA 1
ATOM 875 C C . GLU A 1 111 ? 8.213 -3.228 -0.246 1.00 93.12 111 GLU A C 1
ATOM 877 O O . GLU A 1 111 ? 9.229 -3.038 0.404 1.00 93.12 111 GLU A O 1
ATOM 882 N N . SER A 1 112 ? 7.517 -2.215 -0.772 1.00 94.38 112 SER A N 1
ATOM 883 C CA . SER A 1 112 ? 7.983 -0.823 -0.675 1.00 94.38 112 SER A CA 1
ATOM 884 C C . SER A 1 112 ? 8.102 -0.348 0.777 1.00 94.38 112 SER A C 1
ATOM 886 O O . SER A 1 112 ? 9.036 0.377 1.119 1.00 94.38 112 SER A O 1
ATOM 888 N N . PHE A 1 113 ? 7.177 -0.756 1.651 1.00 95.12 113 PHE A N 1
ATOM 889 C CA . PHE A 1 113 ? 7.292 -0.485 3.084 1.00 95.12 113 PHE A CA 1
ATOM 890 C C . PHE A 1 113 ? 8.392 -1.312 3.748 1.00 95.12 113 PHE A C 1
ATOM 892 O O . PHE A 1 113 ? 9.139 -0.758 4.551 1.00 95.12 113 PHE A O 1
ATOM 899 N N . HIS A 1 114 ? 8.510 -2.604 3.433 1.00 92.31 114 HIS A N 1
ATOM 900 C CA . HIS A 1 114 ? 9.580 -3.450 3.971 1.00 92.31 114 HIS A CA 1
ATOM 901 C C . HIS A 1 114 ? 10.957 -2.908 3.603 1.00 92.31 114 HIS A C 1
ATOM 903 O O . HIS A 1 114 ? 11.796 -2.769 4.491 1.00 92.31 114 HIS A O 1
ATOM 909 N N . ASP A 1 115 ? 11.146 -2.520 2.344 1.00 90.62 115 ASP A N 1
ATOM 910 C CA . ASP A 1 115 ? 12.352 -1.870 1.852 1.00 90.62 115 ASP A CA 1
ATOM 911 C C . ASP A 1 115 ? 12.586 -0.580 2.641 1.00 90.62 115 ASP A C 1
ATOM 913 O O . ASP A 1 115 ? 13.631 -0.417 3.258 1.00 90.62 115 ASP A O 1
ATOM 917 N N . ALA A 1 116 ? 11.613 0.327 2.716 1.00 91.19 116 ALA A N 1
ATOM 918 C CA . ALA A 1 116 ? 11.832 1.624 3.355 1.00 91.19 116 ALA A CA 1
ATOM 919 C C . ALA A 1 116 ? 12.049 1.534 4.880 1.00 91.19 116 ALA A C 1
ATOM 921 O O . ALA A 1 116 ? 12.750 2.361 5.462 1.00 91.19 116 ALA A O 1
ATOM 922 N N . LEU A 1 117 ? 11.474 0.531 5.546 1.00 90.19 117 LEU A N 1
ATOM 923 C CA . LEU A 1 117 ? 11.655 0.300 6.979 1.00 90.19 117 LEU A CA 1
ATOM 924 C C . LEU A 1 117 ? 12.900 -0.538 7.295 1.00 90.19 117 LEU A C 1
ATOM 926 O O . LEU A 1 117 ? 13.340 -0.538 8.444 1.00 90.19 117 LEU A O 1
ATOM 930 N N . ASN A 1 118 ? 13.514 -1.191 6.307 1.00 85.62 118 ASN A N 1
ATOM 931 C CA . ASN A 1 118 ? 14.732 -1.985 6.469 1.00 85.62 118 ASN A CA 1
ATOM 932 C C . ASN A 1 118 ? 15.814 -1.548 5.458 1.00 85.62 118 ASN A C 1
ATOM 934 O O . ASN A 1 118 ? 16.149 -2.324 4.566 1.00 85.62 118 ASN A O 1
ATOM 938 N N . PRO A 1 119 ? 16.406 -0.341 5.628 1.00 69.31 119 PRO A N 1
ATOM 939 C CA . PRO A 1 119 ? 17.405 0.263 4.730 1.00 69.31 119 PRO A CA 1
ATOM 940 C C . PRO A 1 119 ? 18.581 -0.648 4.355 1.00 69.31 119 PRO A C 1
ATOM 942 O O . PRO A 1 119 ? 19.145 -0.518 3.277 1.00 69.31 119 PRO A O 1
ATOM 945 N N . GLU A 1 120 ? 18.963 -1.575 5.236 1.00 69.88 120 GLU A N 1
ATOM 946 C CA . GLU A 1 120 ? 20.079 -2.500 4.988 1.00 69.88 120 GLU A CA 1
ATOM 947 C C . GLU A 1 120 ? 19.742 -3.612 3.982 1.00 69.88 120 GLU A C 1
ATOM 949 O O . GLU A 1 120 ? 20.634 -4.312 3.510 1.00 69.88 120 GLU A O 1
ATOM 954 N N . GLN A 1 121 ? 18.457 -3.775 3.658 1.00 62.66 121 GLN A N 1
ATOM 955 C CA . GLN A 1 121 ? 17.940 -4.742 2.689 1.00 62.66 121 GLN A CA 1
ATOM 956 C C . GLN A 1 121 ? 17.315 -4.066 1.462 1.00 62.66 121 GLN A C 1
ATOM 958 O O . GLN A 1 121 ? 17.047 -4.745 0.471 1.00 62.66 121 GLN A O 1
ATOM 963 N N . SER A 1 122 ? 17.097 -2.749 1.505 1.00 59.59 122 SER A N 1
ATOM 964 C CA . SER A 1 122 ? 16.486 -2.001 0.409 1.00 59.59 122 SER A CA 1
ATOM 965 C C . SER A 1 122 ? 17.437 -1.956 -0.779 1.00 59.59 122 SER A C 1
ATOM 967 O O . SER A 1 122 ? 18.536 -1.407 -0.701 1.00 59.59 122 SER A O 1
ATOM 969 N N . GLY A 1 123 ? 17.005 -2.518 -1.904 1.00 60.53 123 GLY A N 1
ATOM 970 C CA . GLY A 1 123 ? 17.676 -2.296 -3.181 1.00 60.53 123 GLY A CA 1
ATOM 971 C C . GLY A 1 123 ? 17.523 -0.849 -3.671 1.00 60.53 123 GLY A C 1
ATOM 972 O O . GLY A 1 123 ? 16.921 0.002 -3.019 1.00 60.53 123 GLY A O 1
ATOM 973 N N . GLU A 1 124 ? 17.988 -0.583 -4.892 1.00 70.00 124 GLU A N 1
ATOM 974 C CA . GLU A 1 124 ? 17.870 0.709 -5.598 1.00 70.00 124 GLU A CA 1
ATOM 975 C C . GLU A 1 124 ? 16.416 1.098 -5.980 1.00 70.00 124 GLU A C 1
ATOM 977 O O . GLU A 1 124 ? 16.195 1.926 -6.860 1.00 70.00 124 GLU A O 1
ATOM 982 N N . LEU A 1 125 ? 15.398 0.495 -5.353 1.00 83.88 125 LEU A N 1
ATOM 983 C CA . LEU A 1 125 ? 13.979 0.595 -5.726 1.00 83.88 125 LEU A CA 1
ATOM 984 C C . LEU A 1 125 ? 13.178 1.617 -4.908 1.00 83.88 125 LEU A C 1
ATOM 986 O O . LEU A 1 125 ? 11.947 1.608 -4.935 1.00 83.88 125 LEU A O 1
ATOM 990 N N . LEU A 1 126 ? 13.863 2.525 -4.215 1.00 88.25 126 LEU A N 1
ATOM 991 C CA . LEU A 1 126 ? 13.253 3.642 -3.504 1.00 88.25 126 LEU A CA 1
ATOM 992 C C . LEU A 1 126 ? 13.801 4.959 -4.043 1.00 88.25 126 LEU A C 1
ATOM 994 O O . LEU A 1 126 ? 15.008 5.183 -4.079 1.00 88.25 126 LEU A O 1
ATOM 998 N N . ASP A 1 127 ? 12.898 5.862 -4.407 1.00 90.31 127 ASP A N 1
ATOM 999 C CA . ASP A 1 127 ? 13.230 7.253 -4.679 1.00 90.31 127 ASP A CA 1
ATOM 1000 C C . ASP A 1 127 ? 12.429 8.183 -3.759 1.00 90.31 127 ASP A C 1
ATOM 1002 O O . ASP A 1 127 ? 11.516 7.774 -3.031 1.00 90.31 127 ASP A O 1
ATOM 1006 N N . LYS A 1 128 ? 12.765 9.473 -3.789 1.00 90.62 128 LYS A N 1
ATOM 1007 C CA . LYS A 1 128 ? 12.118 10.458 -2.919 1.00 90.62 128 LYS A CA 1
ATOM 1008 C C . LYS A 1 128 ? 10.608 10.576 -3.150 1.00 90.62 128 LYS A C 1
ATOM 1010 O O . LYS A 1 128 ? 9.875 10.914 -2.224 1.00 90.62 128 LYS A O 1
ATOM 1015 N N . TYR A 1 129 ? 10.127 10.344 -4.371 1.00 92.19 129 TYR A N 1
ATOM 1016 C CA . TYR A 1 129 ? 8.697 10.439 -4.669 1.00 92.19 129 TYR A CA 1
ATOM 1017 C C . TYR A 1 129 ? 7.931 9.259 -4.068 1.00 92.19 129 TYR A C 1
ATOM 1019 O O . TYR A 1 129 ? 6.884 9.476 -3.457 1.00 92.19 129 TYR A O 1
ATOM 1027 N N . LEU A 1 130 ? 8.485 8.048 -4.145 1.00 94.19 130 LEU A N 1
ATOM 1028 C CA . LEU A 1 130 ? 7.893 6.868 -3.528 1.00 94.19 130 LEU A CA 1
ATOM 1029 C C . LEU A 1 130 ? 7.917 6.988 -2.004 1.00 94.19 130 LEU A C 1
ATOM 1031 O O . LEU A 1 130 ? 6.901 6.738 -1.366 1.00 94.19 130 LEU A O 1
ATOM 1035 N N . LEU A 1 131 ? 9.019 7.473 -1.422 1.00 93.94 131 LEU A N 1
ATOM 1036 C CA . LEU A 1 131 ? 9.105 7.745 0.018 1.00 93.94 131 LEU A CA 1
ATOM 1037 C C . LEU A 1 131 ? 8.043 8.749 0.489 1.00 93.94 131 LEU A C 1
ATOM 1039 O O . LEU A 1 131 ? 7.458 8.553 1.550 1.00 93.94 131 LEU A O 1
ATOM 1043 N N . LYS A 1 132 ? 7.722 9.773 -0.309 1.00 94.06 132 LYS A N 1
ATOM 1044 C CA . LYS A 1 132 ? 6.620 10.706 -0.011 1.00 94.06 132 LYS A CA 1
ATOM 1045 C C . LYS A 1 132 ? 5.245 10.048 -0.071 1.00 94.06 132 LYS A C 1
ATOM 1047 O O . LYS A 1 132 ? 4.393 10.344 0.772 1.00 94.06 132 LYS A O 1
ATOM 1052 N N . ASP A 1 133 ? 5.012 9.181 -1.056 1.00 95.69 133 ASP A N 1
ATOM 1053 C CA . ASP A 1 133 ? 3.755 8.435 -1.174 1.00 95.69 133 ASP A CA 1
ATOM 1054 C C . ASP A 1 133 ? 3.602 7.453 0.010 1.00 95.69 133 ASP A C 1
ATOM 1056 O O . ASP A 1 133 ? 2.532 7.414 0.625 1.00 95.69 133 ASP A O 1
ATOM 1060 N N . LEU A 1 134 ? 4.684 6.767 0.411 1.00 96.56 134 LEU A N 1
ATOM 1061 C CA . LEU A 1 134 ? 4.746 5.940 1.625 1.00 96.56 134 LEU A CA 1
ATOM 1062 C C . LEU A 1 134 ? 4.477 6.778 2.879 1.00 96.56 134 LEU A C 1
ATOM 1064 O O . LEU A 1 134 ? 3.597 6.440 3.663 1.00 96.56 134 LEU A O 1
ATOM 1068 N N . GLN A 1 135 ? 5.160 7.914 3.045 1.00 95.94 135 GLN A N 1
ATOM 1069 C CA . GLN A 1 135 ? 4.982 8.810 4.190 1.00 95.94 135 GLN A CA 1
ATOM 1070 C C . GLN A 1 135 ? 3.543 9.323 4.306 1.00 95.94 135 GLN A C 1
ATOM 1072 O O . GLN A 1 135 ? 2.999 9.459 5.404 1.00 95.94 135 GLN A O 1
ATOM 1077 N N . SER A 1 136 ? 2.904 9.593 3.170 1.00 95.81 136 SER A N 1
ATOM 1078 C CA . SER A 1 136 ? 1.531 10.092 3.127 1.00 95.81 136 SER A CA 1
ATOM 1079 C C . SER A 1 136 ? 0.505 9.053 3.588 1.00 95.81 136 SER A C 1
ATOM 1081 O O . SER A 1 136 ? -0.548 9.450 4.088 1.00 95.81 136 SER A O 1
ATOM 1083 N N . PHE A 1 137 ? 0.824 7.752 3.517 1.00 97.12 137 PHE A N 1
ATOM 1084 C CA . PHE A 1 137 ? -0.028 6.677 4.042 1.00 97.12 137 PHE A CA 1
ATOM 1085 C C . PHE A 1 137 ? -0.280 6.804 5.550 1.00 97.12 137 PHE A C 1
ATOM 1087 O O . PHE A 1 137 ? -1.289 6.302 6.038 1.00 97.12 137 PHE A O 1
ATOM 1094 N N . LYS A 1 138 ? 0.554 7.555 6.288 1.00 96.06 138 LYS A N 1
ATOM 1095 C CA . LYS A 1 138 ? 0.314 7.916 7.696 1.00 96.06 138 LYS A CA 1
ATOM 1096 C C . LYS A 1 138 ? -1.113 8.423 7.940 1.00 96.06 138 LYS A C 1
ATOM 1098 O O . LYS A 1 138 ? -1.658 8.191 9.010 1.00 96.06 138 LYS A O 1
ATOM 1103 N N . LYS A 1 139 ? -1.728 9.091 6.956 1.00 94.75 139 LYS A N 1
ATOM 1104 C CA . LYS A 1 139 ? -3.103 9.616 7.034 1.00 94.75 139 LYS A CA 1
ATOM 1105 C C . LYS A 1 139 ? -4.177 8.537 7.219 1.00 94.75 139 LYS A C 1
ATOM 1107 O O . LYS A 1 139 ? -5.267 8.864 7.664 1.00 94.75 139 LYS A O 1
ATOM 1112 N N . ALA A 1 140 ? -3.883 7.276 6.895 1.00 93.69 140 ALA A N 1
ATOM 1113 C CA . ALA A 1 140 ? -4.790 6.154 7.136 1.00 93.69 140 ALA A CA 1
ATOM 1114 C C . ALA A 1 140 ? -4.903 5.783 8.629 1.00 93.69 140 ALA A C 1
ATOM 1116 O O . ALA A 1 140 ? -5.872 5.132 9.030 1.00 93.69 140 ALA A O 1
ATOM 1117 N N . LEU A 1 141 ? -3.925 6.196 9.447 1.00 92.62 141 LEU A N 1
ATOM 1118 C CA . LEU A 1 141 ? -3.934 6.038 10.898 1.00 92.62 141 LEU A CA 1
ATOM 1119 C C . LEU A 1 141 ? -4.652 7.232 11.541 1.00 92.62 141 LEU A C 1
ATOM 1121 O O . LEU A 1 141 ? -4.156 8.357 11.508 1.00 92.62 141 LEU A O 1
ATOM 1125 N N . VAL A 1 142 ? -5.810 6.985 12.150 1.00 90.00 142 VAL A N 1
ATOM 1126 C CA . VAL A 1 142 ? -6.660 8.010 12.773 1.00 90.00 142 VAL A CA 1
ATOM 1127 C C . VAL A 1 142 ? -6.236 8.361 14.201 1.00 90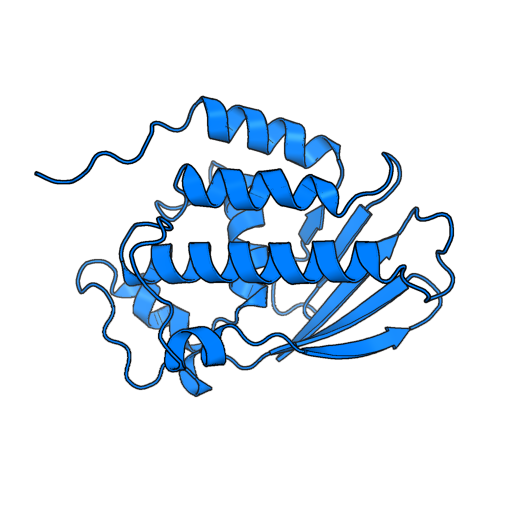.00 142 VAL A C 1
ATOM 1129 O O . VAL A 1 142 ? -6.657 9.386 14.730 1.00 90.00 142 VAL A O 1
ATOM 1132 N N . ASN A 1 143 ? -5.419 7.525 14.848 1.00 89.56 143 ASN A N 1
ATOM 1133 C CA . ASN A 1 143 ? -4.904 7.765 16.197 1.00 89.56 143 ASN A CA 1
ATOM 1134 C C . ASN A 1 143 ? -3.575 7.016 16.444 1.00 89.56 143 ASN A C 1
ATOM 1136 O O . ASN A 1 143 ? -3.144 6.213 15.618 1.00 89.56 143 ASN A O 1
ATOM 1140 N N . GLU A 1 144 ? -2.923 7.278 17.582 1.00 89.56 144 GLU A N 1
ATOM 1141 C CA . GLU A 1 144 ? -1.613 6.693 17.924 1.00 89.56 144 GLU A CA 1
ATOM 1142 C C . GLU A 1 144 ? -1.662 5.206 18.302 1.00 89.56 144 GLU A C 1
ATOM 1144 O O . GLU A 1 144 ? -0.678 4.493 18.110 1.00 89.56 144 GLU A O 1
ATOM 1149 N N . ALA A 1 145 ? -2.791 4.738 18.839 1.00 89.94 145 ALA A N 1
ATOM 1150 C CA . ALA A 1 145 ? -2.990 3.339 19.206 1.00 89.94 145 ALA A CA 1
ATOM 1151 C C . ALA A 1 145 ? -3.322 2.462 17.989 1.00 89.94 145 ALA A C 1
ATOM 1153 O O . ALA A 1 145 ? -3.225 1.235 18.073 1.00 89.94 145 ALA A O 1
ATOM 1154 N N . GLN A 1 146 ? -3.709 3.075 16.866 1.00 90.75 146 GLN A N 1
ATOM 1155 C CA . GLN A 1 146 ? -4.094 2.344 15.677 1.00 90.75 146 GLN A CA 1
ATOM 1156 C C . GLN A 1 146 ? -2.885 1.655 15.039 1.00 90.75 146 GLN A C 1
ATOM 1158 O O . GLN A 1 146 ? -1.789 2.210 14.928 1.00 90.75 146 GLN A O 1
ATOM 1163 N N . THR A 1 147 ? -3.117 0.438 14.561 1.00 93.75 147 THR A N 1
ATOM 1164 C CA . THR A 1 147 ? -2.182 -0.298 13.713 1.00 93.75 147 THR A CA 1
ATOM 1165 C C . THR A 1 147 ? -2.883 -0.774 12.448 1.00 93.75 147 THR A C 1
ATOM 1167 O O . THR A 1 147 ? -4.083 -1.063 12.470 1.00 93.75 147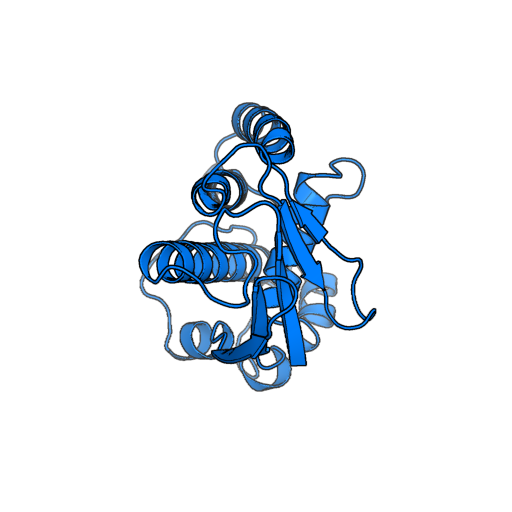 THR A O 1
ATOM 1170 N N . ILE A 1 148 ? -2.131 -0.836 11.351 1.00 94.75 148 ILE A N 1
ATOM 1171 C CA . ILE A 1 148 ? -2.581 -1.384 10.070 1.00 94.75 148 ILE A CA 1
ATOM 1172 C C . ILE A 1 148 ? -1.666 -2.556 9.741 1.00 94.75 148 ILE A C 1
ATOM 1174 O O . ILE A 1 148 ? -0.467 -2.361 9.554 1.00 94.75 148 ILE A O 1
ATOM 1178 N N . GLN A 1 149 ? -2.217 -3.764 9.696 1.00 94.94 149 GLN A N 1
ATOM 1179 C CA . GLN A 1 149 ? -1.476 -4.974 9.354 1.00 94.94 149 GLN A CA 1
ATOM 1180 C C . GLN A 1 149 ? -1.922 -5.499 7.994 1.00 94.94 149 GLN A C 1
ATOM 1182 O O . GLN A 1 149 ? -3.111 -5.698 7.771 1.00 94.94 149 GLN A O 1
ATOM 1187 N N . PHE A 1 150 ? -0.966 -5.756 7.112 1.00 95.81 150 PHE A N 1
ATOM 1188 C CA . PHE A 1 150 ? -1.157 -6.431 5.838 1.00 95.81 150 PHE A CA 1
ATOM 1189 C C . PHE A 1 150 ? -0.678 -7.869 5.955 1.00 95.81 150 PHE A C 1
ATOM 1191 O O . PHE A 1 150 ? 0.427 -8.114 6.445 1.00 95.81 150 PHE A O 1
ATOM 1198 N N . SER A 1 151 ? -1.469 -8.799 5.437 1.00 93.62 151 SER A N 1
ATOM 1199 C CA . SER A 1 151 ? -1.087 -10.202 5.320 1.00 93.62 151 SER A CA 1
ATOM 1200 C C . SER A 1 151 ? -1.571 -10.792 3.993 1.00 93.62 151 SER A C 1
ATOM 1202 O O . SER A 1 151 ? -2.500 -10.296 3.350 1.00 93.62 151 SER A O 1
ATOM 1204 N N . ASN A 1 152 ? -0.909 -11.864 3.560 1.00 90.81 152 ASN A N 1
ATOM 1205 C CA . ASN A 1 152 ? -1.278 -12.652 2.377 1.00 90.81 152 ASN A CA 1
ATOM 1206 C C . ASN A 1 152 ? -1.190 -14.145 2.706 1.00 90.81 152 ASN A C 1
ATOM 1208 O O . ASN A 1 152 ? -0.441 -14.895 2.082 1.00 90.81 152 ASN A O 1
ATOM 1212 N N . ARG A 1 153 ? -1.857 -14.559 3.793 1.00 80.50 153 ARG A N 1
ATOM 1213 C CA . ARG A 1 153 ? -1.910 -15.961 4.256 1.00 80.50 153 ARG A CA 1
ATOM 1214 C C . ARG A 1 153 ? -0.540 -16.672 4.274 1.00 80.50 153 ARG A C 1
ATOM 1216 O O . ARG A 1 153 ? -0.450 -17.863 3.986 1.00 80.50 153 ARG A O 1
ATOM 1223 N N . GLY A 1 154 ? 0.525 -15.935 4.602 1.00 73.44 154 GLY A N 1
ATOM 1224 C CA . GLY A 1 154 ? 1.896 -16.441 4.720 1.00 73.44 154 GLY A CA 1
ATOM 1225 C C . GLY A 1 154 ? 2.741 -16.472 3.439 1.00 73.44 154 GLY A C 1
ATOM 1226 O O . GLY A 1 154 ? 3.882 -16.918 3.508 1.00 73.44 154 GLY A O 1
ATOM 1227 N N . SER A 1 155 ? 2.252 -16.008 2.281 1.00 71.25 155 SER A N 1
ATOM 1228 C CA . SER A 1 155 ? 3.070 -15.984 1.053 1.00 71.25 155 SER A CA 1
ATOM 1229 C C . SER A 1 155 ? 4.090 -14.836 1.011 1.00 71.25 155 SER A C 1
ATOM 1231 O O . SER A 1 155 ? 5.047 -14.893 0.245 1.00 71.25 155 SER A O 1
ATOM 1233 N N . LEU A 1 156 ? 3.870 -13.784 1.802 1.00 78.12 156 LEU A N 1
ATOM 1234 C CA . LEU A 1 156 ? 4.782 -12.659 2.012 1.00 78.12 156 LEU A CA 1
ATOM 1235 C C . LEU A 1 156 ? 4.915 -12.413 3.518 1.00 78.12 156 LEU A C 1
ATOM 1237 O O . LEU A 1 156 ? 3.963 -12.708 4.247 1.00 78.12 156 LEU A O 1
ATOM 1241 N N . PRO A 1 157 ? 6.044 -11.851 3.990 1.00 81.94 157 PRO A N 1
ATOM 1242 C CA . PRO A 1 157 ? 6.153 -11.396 5.367 1.00 81.94 157 PRO A CA 1
ATOM 1243 C C . PRO A 1 157 ? 5.071 -10.360 5.668 1.00 81.94 157 PRO A C 1
ATOM 1245 O O . PRO A 1 157 ? 4.930 -9.371 4.940 1.00 81.94 157 PRO A O 1
ATOM 1248 N N . ASP A 1 158 ? 4.330 -10.583 6.749 1.00 90.81 158 ASP A N 1
ATOM 1249 C CA . ASP A 1 158 ? 3.332 -9.635 7.227 1.00 90.81 158 ASP A CA 1
ATOM 1250 C C . ASP A 1 158 ? 3.968 -8.260 7.453 1.00 90.81 158 ASP A C 1
ATOM 1252 O O . ASP A 1 158 ? 5.085 -8.132 7.962 1.00 90.81 158 ASP A O 1
ATOM 1256 N N . LEU A 1 159 ? 3.235 -7.218 7.078 1.00 94.19 159 LEU A N 1
ATOM 1257 C CA . LEU A 1 159 ? 3.640 -5.838 7.295 1.00 94.19 159 LEU A CA 1
ATOM 1258 C C . LEU A 1 159 ? 2.726 -5.235 8.348 1.00 94.19 159 LEU A C 1
ATOM 1260 O O . LEU A 1 159 ? 1.527 -5.125 8.120 1.00 94.19 159 LEU A O 1
ATOM 1264 N N . GLN A 1 160 ? 3.282 -4.792 9.470 1.00 95.56 160 GLN A N 1
ATOM 1265 C CA . GLN A 1 160 ? 2.539 -4.051 10.482 1.00 95.56 160 GLN A CA 1
ATOM 1266 C C . GLN A 1 160 ? 3.045 -2.613 10.536 1.00 95.56 160 GLN A C 1
ATOM 1268 O O . GLN A 1 160 ? 4.226 -2.385 10.772 1.00 95.56 160 GLN A O 1
ATOM 1273 N N . LEU A 1 161 ? 2.135 -1.660 10.347 1.00 96.44 161 LEU A N 1
ATOM 1274 C CA . LEU A 1 161 ? 2.414 -0.230 10.372 1.00 96.44 161 LEU A CA 1
ATOM 1275 C C . LEU A 1 161 ? 1.791 0.421 11.604 1.00 96.44 161 LEU A C 1
ATOM 1277 O O . LEU A 1 161 ? 0.618 0.206 11.929 1.00 96.44 161 LEU A O 1
ATOM 1281 N N . ARG A 1 162 ? 2.585 1.263 12.256 1.00 95.62 162 ARG A N 1
ATOM 1282 C CA . ARG A 1 162 ? 2.231 2.122 13.386 1.00 95.62 162 ARG A CA 1
ATOM 1283 C C . ARG A 1 162 ? 2.665 3.547 13.090 1.00 95.62 162 ARG A C 1
ATOM 1285 O O . ARG A 1 162 ? 3.535 3.795 12.257 1.00 95.62 162 ARG A O 1
ATOM 1292 N N . LEU A 1 163 ? 2.118 4.506 13.832 1.00 93.81 163 LEU A N 1
ATOM 1293 C CA . LEU A 1 163 ? 2.448 5.920 13.638 1.00 93.81 163 LEU A CA 1
ATOM 1294 C C . LEU A 1 163 ? 3.957 6.209 13.772 1.00 93.81 163 LEU A C 1
ATOM 1296 O O . LEU A 1 163 ? 4.485 7.073 13.071 1.00 93.81 163 LEU A O 1
ATOM 1300 N N . SER A 1 164 ? 4.652 5.466 14.640 1.00 92.25 164 SER A N 1
ATOM 1301 C CA . SER A 1 164 ? 6.099 5.561 14.859 1.00 92.25 164 SER A CA 1
ATOM 1302 C C . SER A 1 164 ? 6.932 5.223 13.622 1.00 92.25 164 SER A C 1
ATOM 1304 O O . SER A 1 164 ? 7.989 5.823 13.428 1.00 92.25 164 SER A O 1
ATOM 1306 N N . ASP A 1 165 ? 6.458 4.318 12.764 1.00 94.06 165 ASP A N 1
ATOM 1307 C CA . ASP A 1 165 ? 7.197 3.870 11.578 1.00 94.06 165 ASP A CA 1
ATOM 1308 C C . ASP A 1 165 ? 7.346 5.013 10.563 1.00 94.06 165 ASP A C 1
ATOM 1310 O O . ASP A 1 165 ? 8.388 5.183 9.930 1.00 94.06 165 ASP A O 1
ATOM 1314 N N . PHE A 1 166 ? 6.356 5.906 10.509 1.00 94.38 166 PHE A N 1
ATOM 1315 C CA . PHE A 1 166 ? 6.376 7.103 9.665 1.00 94.38 166 PHE A CA 1
ATOM 1316 C C . PHE A 1 166 ? 7.321 8.200 10.167 1.00 94.38 166 PHE A C 1
ATOM 1318 O O . PHE A 1 166 ? 7.660 9.116 9.419 1.00 94.38 166 PHE A O 1
ATOM 1325 N N . ASN A 1 167 ? 7.779 8.144 11.420 1.00 89.62 167 ASN A N 1
ATOM 1326 C CA . ASN A 1 167 ? 8.860 9.030 11.859 1.00 89.62 167 ASN A CA 1
ATOM 1327 C C . ASN A 1 167 ? 10.192 8.581 11.247 1.00 89.62 167 ASN A C 1
ATOM 1329 O O . ASN A 1 167 ? 11.000 9.415 10.842 1.00 89.62 167 ASN A O 1
ATOM 1333 N N . ARG A 1 168 ? 10.396 7.264 11.120 1.00 85.56 168 ARG A N 1
ATOM 1334 C CA . ARG A 1 168 ? 11.573 6.696 10.459 1.00 85.56 168 ARG A CA 1
ATOM 1335 C C . ARG A 1 168 ? 11.565 6.997 8.961 1.00 85.56 168 ARG A C 1
ATOM 1337 O O . ARG A 1 168 ? 12.572 7.474 8.448 1.00 85.56 168 ARG A O 1
ATOM 1344 N N . LEU A 1 169 ? 10.426 6.799 8.292 1.00 88.62 169 LEU A N 1
ATOM 1345 C CA . LEU A 1 169 ? 10.262 7.119 6.868 1.00 88.62 169 LEU A CA 1
ATOM 1346 C C . LEU A 1 169 ? 10.535 8.598 6.568 1.00 88.62 169 LEU A C 1
ATOM 1348 O O . LEU A 1 169 ? 11.250 8.898 5.615 1.00 88.62 169 LEU A O 1
ATOM 1352 N N . LYS A 1 170 ? 10.052 9.516 7.416 1.00 89.38 170 LYS A N 1
ATOM 1353 C CA . LYS A 1 170 ? 10.337 10.952 7.285 1.00 89.38 170 LYS A CA 1
ATOM 1354 C C . LYS A 1 170 ? 11.841 11.248 7.278 1.00 89.38 170 LYS A C 1
ATOM 1356 O O . LYS A 1 170 ? 12.313 11.981 6.415 1.00 89.38 170 LYS A O 1
ATOM 1361 N N . ASN A 1 171 ? 12.598 10.660 8.206 1.00 85.38 171 ASN A N 1
ATOM 1362 C CA . ASN A 1 171 ? 14.047 10.871 8.274 1.00 85.38 171 ASN A CA 1
ATOM 1363 C C . ASN A 1 171 ? 14.755 10.366 7.005 1.00 85.38 171 ASN A C 1
ATOM 1365 O O . ASN A 1 171 ? 15.660 11.026 6.500 1.00 85.38 171 ASN A O 1
ATOM 1369 N N . ILE A 1 172 ? 14.324 9.219 6.472 1.00 85.38 172 ILE A N 1
ATOM 1370 C CA . ILE A 1 172 ? 14.872 8.650 5.231 1.00 85.38 172 ILE A CA 1
ATOM 1371 C C . ILE A 1 172 ? 14.530 9.548 4.033 1.00 85.38 172 ILE A C 1
ATOM 1373 O O . ILE A 1 172 ? 15.396 9.829 3.204 1.00 85.38 172 ILE A O 1
ATOM 1377 N N . GLU A 1 173 ? 13.299 10.061 3.954 1.00 86.19 173 GLU A N 1
ATOM 1378 C CA . GLU A 1 173 ? 12.868 10.986 2.897 1.00 86.19 173 GLU A CA 1
ATOM 1379 C C . GLU A 1 173 ? 13.708 12.274 2.877 1.00 86.19 173 GLU A C 1
ATOM 1381 O O . GLU A 1 173 ? 14.118 12.742 1.809 1.00 86.19 173 GLU A O 1
ATOM 1386 N N . GLU A 1 174 ? 13.985 12.846 4.051 1.00 86.56 174 GLU A N 1
ATOM 1387 C CA . GLU A 1 174 ? 14.776 14.072 4.194 1.00 86.56 174 GLU A CA 1
ATOM 1388 C C . GLU A 1 174 ? 16.235 13.875 3.757 1.00 86.56 174 GLU A C 1
ATOM 1390 O O . GLU A 1 174 ? 16.810 14.765 3.126 1.00 86.56 174 GLU A O 1
ATOM 1395 N N . GLN A 1 175 ? 16.808 12.697 4.022 1.00 83.94 175 GLN A N 1
ATOM 1396 C CA . GLN A 1 175 ? 18.173 12.329 3.627 1.00 83.94 175 GLN A CA 1
ATOM 1397 C C . GLN A 1 175 ? 18.284 11.911 2.154 1.00 83.94 175 GLN A C 1
ATOM 1399 O O . GLN A 1 175 ? 19.364 11.993 1.568 1.00 83.94 175 GLN A O 1
ATOM 1404 N N . THR A 1 176 ? 17.177 11.495 1.535 1.00 81.44 176 THR A N 1
ATOM 1405 C CA . THR A 1 176 ? 17.162 11.066 0.134 1.00 81.44 176 THR A CA 1
ATOM 1406 C C . THR A 1 176 ? 17.210 12.288 -0.796 1.00 81.44 176 THR A C 1
ATOM 1408 O O . THR A 1 176 ? 16.337 13.172 -0.720 1.00 81.44 176 THR A O 1
ATOM 1411 N N . PRO A 1 177 ? 18.206 12.383 -1.699 1.00 79.19 177 PRO A N 1
ATOM 1412 C CA . PRO A 1 177 ? 18.304 13.496 -2.634 1.00 79.19 177 PRO A CA 1
ATOM 1413 C C . PRO A 1 177 ? 17.126 13.499 -3.616 1.00 79.19 17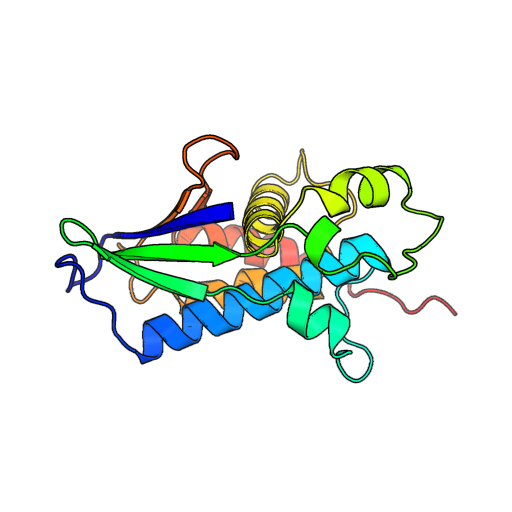7 PRO A C 1
ATOM 1415 O O . PRO A 1 177 ? 16.483 12.481 -3.870 1.00 79.19 177 PRO A O 1
ATOM 1418 N N . ASN A 1 178 ? 16.818 14.667 -4.181 1.00 76.25 178 ASN A N 1
ATOM 1419 C CA . ASN A 1 178 ? 15.837 14.729 -5.263 1.00 76.25 178 ASN A CA 1
ATOM 1420 C C . ASN A 1 178 ? 16.385 13.980 -6.492 1.00 76.25 178 ASN A C 1
ATOM 1422 O O . ASN A 1 178 ? 17.569 14.153 -6.799 1.00 76.25 178 ASN A O 1
ATOM 1426 N N . PRO A 1 179 ? 15.552 13.218 -7.225 1.00 68.62 179 PRO A N 1
ATOM 1427 C CA . PRO A 1 179 ? 15.965 12.614 -8.487 1.00 68.62 179 PRO A CA 1
ATOM 1428 C C . PRO A 1 179 ? 16.467 13.698 -9.440 1.00 68.62 179 PRO A C 1
ATOM 1430 O O . PRO A 1 179 ? 15.779 14.697 -9.665 1.00 68.62 179 PRO A O 1
ATOM 1433 N N . GLN A 1 180 ? 17.674 13.523 -9.975 1.00 60.72 180 GLN A N 1
ATOM 1434 C CA . GLN A 1 180 ? 18.210 14.434 -10.979 1.00 60.72 180 GLN A CA 1
ATOM 1435 C C . GLN A 1 180 ? 17.759 13.971 -12.368 1.00 60.72 180 GLN A C 1
ATOM 1437 O O . GLN A 1 180 ? 17.836 12.775 -12.658 1.00 60.72 180 GLN A O 1
ATOM 1442 N N . PRO A 1 181 ? 17.276 14.877 -13.235 1.00 53.09 181 PRO A N 1
ATOM 1443 C CA . PRO A 1 181 ? 17.033 14.523 -14.623 1.00 53.09 181 PRO A CA 1
ATOM 1444 C C . PRO A 1 181 ? 18.369 14.148 -15.268 1.00 53.09 181 PRO A C 1
ATOM 1446 O O . PRO A 1 181 ? 19.334 14.906 -15.183 1.00 53.09 181 PRO A O 1
ATOM 1449 N N . VAL A 1 182 ? 18.423 12.982 -15.908 1.00 53.34 182 VAL A N 1
ATOM 1450 C CA . VAL A 1 182 ? 19.543 12.634 -16.787 1.00 53.34 182 VAL A CA 1
ATOM 1451 C C . VAL A 1 182 ? 19.470 13.588 -17.984 1.00 53.34 182 VAL A C 1
ATOM 1453 O O . VAL A 1 182 ? 18.454 13.603 -18.683 1.00 53.34 182 VAL A O 1
ATOM 1456 N N . VAL A 1 183 ? 20.490 14.438 -18.136 1.00 39.28 183 VAL A N 1
ATOM 1457 C CA . VAL A 1 183 ? 20.649 15.392 -19.251 1.00 39.28 183 VAL A CA 1
ATOM 1458 C C . VAL A 1 183 ? 21.337 14.705 -20.418 1.00 39.28 183 VAL A C 1
ATOM 1460 O O . VAL A 1 183 ? 22.336 13.999 -20.158 1.00 39.28 183 VAL A O 1
#